Protein AF-B0T6J8-F1 (afdb_monomer_lite)

Sequence (90 aa):
MGHAGGRHLESTMTISRPEALASAKKLCRTLMSAPLPQVRAQTIFAELVRAKGWDPAHQDLITAFGEWLASRPPPSALKA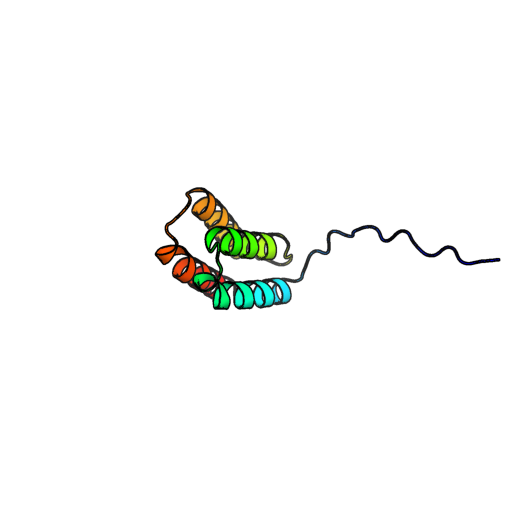RCEALLAAIG

Structure (mmCIF, N/CA/C/O backbone):
data_AF-B0T6J8-F1
#
_entry.id   AF-B0T6J8-F1
#
loop_
_atom_site.group_PDB
_atom_site.id
_atom_site.type_symbol
_atom_site.label_atom_id
_atom_site.label_alt_id
_atom_site.label_comp_id
_atom_site.label_asym_id
_atom_site.label_entity_id
_atom_site.label_seq_id
_atom_site.pdbx_PDB_ins_code
_atom_site.Cartn_x
_atom_site.Cartn_y
_atom_site.Cartn_z
_atom_site.occupancy
_atom_site.B_iso_or_equiv
_atom_site.auth_seq_id
_atom_site.auth_comp_id
_atom_site.auth_asym_id
_atom_site.auth_atom_id
_atom_site.pdbx_PDB_model_num
ATOM 1 N N . MET A 1 1 ? 28.185 28.940 30.065 1.00 53.25 1 MET A N 1
ATOM 2 C CA . MET A 1 1 ? 26.743 28.775 29.785 1.00 53.25 1 MET A CA 1
ATOM 3 C C . MET A 1 1 ? 26.583 28.851 28.277 1.00 53.25 1 MET A C 1
ATOM 5 O O . MET A 1 1 ? 26.917 29.876 27.706 1.00 53.25 1 MET A O 1
ATOM 9 N N . GLY A 1 2 ? 26.225 27.742 27.636 1.00 44.88 2 GLY A N 1
ATOM 10 C CA . GLY A 1 2 ? 26.196 27.610 26.179 1.00 44.88 2 GLY A CA 1
ATOM 11 C C . GLY A 1 2 ? 25.502 26.303 25.822 1.00 44.88 2 GLY A C 1
ATOM 12 O O . GLY A 1 2 ? 26.104 25.241 25.879 1.00 44.88 2 GLY A O 1
ATOM 13 N N . HIS A 1 3 ? 24.196 26.431 25.624 1.00 41.12 3 HIS A N 1
ATOM 14 C CA . HIS A 1 3 ? 23.167 25.468 25.248 1.00 41.12 3 HIS A CA 1
ATOM 15 C C . HIS A 1 3 ? 23.604 24.053 24.835 1.00 41.12 3 HIS A C 1
ATOM 17 O O . HIS A 1 3 ? 24.112 23.808 23.744 1.00 41.12 3 HIS A O 1
ATOM 23 N N . ALA A 1 4 ? 23.230 23.104 25.696 1.00 49.69 4 ALA A N 1
ATOM 24 C CA . ALA A 1 4 ? 22.844 21.766 25.289 1.00 49.69 4 ALA A CA 1
ATOM 25 C C . ALA A 1 4 ? 21.637 21.862 24.338 1.00 49.69 4 ALA A C 1
ATOM 27 O O . ALA A 1 4 ? 20.613 22.447 24.688 1.00 49.69 4 ALA A O 1
ATOM 28 N N . GLY A 1 5 ? 21.762 21.287 23.145 1.00 47.31 5 GLY A N 1
ATOM 29 C CA . GLY A 1 5 ? 20.708 21.240 22.136 1.00 47.31 5 GLY A CA 1
ATOM 30 C C . GLY A 1 5 ? 20.631 19.852 21.526 1.00 47.31 5 GLY A C 1
ATOM 31 O O . GLY A 1 5 ? 21.209 19.609 20.479 1.00 47.31 5 GLY A O 1
ATOM 32 N N . GLY A 1 6 ? 19.977 18.955 22.266 1.00 44.94 6 GLY A N 1
ATOM 33 C CA . GLY A 1 6 ? 19.335 17.712 21.834 1.00 44.94 6 GLY A CA 1
ATOM 34 C C . GLY A 1 6 ? 19.860 17.011 20.583 1.00 44.94 6 GLY A C 1
ATOM 35 O O . GLY A 1 6 ? 19.528 17.373 19.461 1.00 44.94 6 GLY A O 1
ATOM 36 N N . ARG A 1 7 ? 20.546 15.890 20.819 1.00 45.09 7 ARG A N 1
ATOM 37 C CA . ARG A 1 7 ? 20.608 14.740 19.912 1.00 45.09 7 ARG A CA 1
ATOM 38 C C . ARG A 1 7 ? 19.234 14.525 19.264 1.00 45.09 7 ARG A C 1
ATOM 40 O O . ARG A 1 7 ? 18.286 14.172 19.964 1.00 45.09 7 ARG A O 1
ATOM 47 N N . HIS A 1 8 ? 19.138 14.750 17.954 1.00 41.22 8 HIS A N 1
ATOM 48 C CA . HIS A 1 8 ? 17.986 14.355 17.151 1.00 41.22 8 HIS A CA 1
ATOM 49 C C . HIS A 1 8 ? 17.991 12.827 17.114 1.00 41.22 8 HIS A C 1
ATOM 51 O O . HIS A 1 8 ? 18.645 12.203 16.284 1.00 41.22 8 HIS A O 1
ATOM 57 N N . LEU A 1 9 ? 17.347 12.223 18.110 1.00 51.09 9 LEU A N 1
ATOM 58 C CA . LEU A 1 9 ? 16.950 10.832 18.043 1.00 51.09 9 LEU A CA 1
ATOM 59 C C . LEU A 1 9 ? 16.053 10.747 16.816 1.00 51.09 9 LEU A C 1
ATOM 61 O O . LEU A 1 9 ? 14.998 11.386 16.789 1.00 51.09 9 LEU A O 1
ATOM 65 N N . GLU A 1 10 ? 16.523 10.027 15.802 1.00 43.47 10 GLU A N 1
ATOM 66 C CA . GLU A 1 10 ? 15.758 9.536 14.664 1.00 43.47 10 GLU A CA 1
ATOM 67 C C . GLU A 1 10 ? 14.579 8.739 15.231 1.00 43.47 10 GLU A C 1
ATOM 69 O O . GLU A 1 10 ? 14.609 7.526 15.420 1.00 43.47 10 GLU A O 1
ATOM 74 N N . SER A 1 11 ? 13.567 9.481 15.670 1.00 44.34 11 SER A N 1
ATOM 75 C CA . SER A 1 11 ? 12.339 8.945 16.203 1.00 44.34 11 SER A CA 1
ATOM 76 C C . SER A 1 11 ? 11.718 8.272 15.008 1.00 44.34 11 SER A C 1
ATOM 78 O O . SER A 1 11 ? 11.441 8.930 14.006 1.00 44.34 11 SER A O 1
ATOM 80 N N . THR A 1 12 ? 11.550 6.961 15.089 1.00 53.78 12 THR A N 1
ATOM 81 C CA . THR A 1 12 ? 10.701 6.189 14.197 1.00 53.78 12 THR A CA 1
ATOM 82 C C . THR A 1 12 ? 9.311 6.828 14.234 1.00 53.78 12 THR A C 1
ATOM 84 O O . THR A 1 12 ? 8.471 6.433 15.041 1.00 53.78 12 THR A O 1
ATOM 87 N N . MET A 1 13 ? 9.095 7.898 13.460 1.00 59.62 13 MET A N 1
ATOM 88 C CA . MET A 1 13 ? 7.849 8.650 13.449 1.00 59.62 13 MET A CA 1
ATOM 89 C C . MET A 1 13 ? 6.810 7.716 12.862 1.00 59.62 13 MET A C 1
ATOM 91 O O . MET A 1 13 ? 6.740 7.499 11.653 1.00 59.62 13 MET A O 1
ATOM 95 N N . THR A 1 14 ? 6.061 7.087 13.755 1.00 65.19 14 THR A N 1
ATOM 96 C CA . THR A 1 14 ? 4.806 6.436 13.433 1.00 65.19 14 THR A CA 1
ATOM 97 C C . THR A 1 14 ? 3.872 7.501 12.896 1.00 65.19 14 THR A C 1
ATOM 99 O O . THR A 1 14 ? 3.482 8.416 13.619 1.00 65.19 14 THR A O 1
ATOM 102 N N . ILE A 1 15 ? 3.561 7.389 11.611 1.00 84.00 15 ILE A N 1
ATOM 103 C CA . ILE A 1 15 ? 2.664 8.302 10.915 1.00 84.00 15 ILE A CA 1
ATOM 104 C C . ILE A 1 15 ? 1.209 7.937 11.233 1.00 84.00 15 ILE A C 1
ATOM 106 O O . ILE A 1 15 ? 0.884 6.796 11.572 1.00 84.00 15 ILE A O 1
ATOM 110 N N . SER A 1 16 ? 0.306 8.910 11.172 1.00 90.44 16 SER A N 1
ATOM 111 C CA . SER A 1 16 ? -1.121 8.643 11.402 1.00 90.44 16 SER A CA 1
ATOM 112 C C . SER A 1 16 ? -1.745 7.963 10.177 1.00 90.44 16 SER A C 1
ATOM 114 O O . SER A 1 16 ? -1.351 8.262 9.050 1.00 90.44 16 SER A O 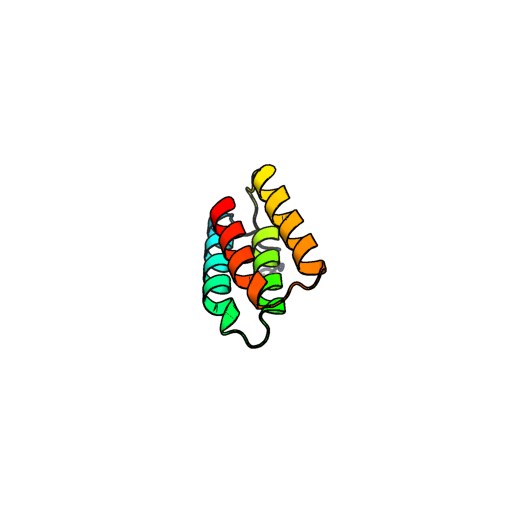1
ATOM 116 N N . ARG A 1 17 ? -2.770 7.111 10.360 1.00 93.69 17 ARG A N 1
ATOM 117 C CA . ARG A 1 17 ? -3.560 6.515 9.256 1.00 93.69 17 ARG A CA 1
ATOM 118 C C . ARG A 1 17 ? -3.877 7.497 8.104 1.00 93.69 17 ARG A C 1
ATOM 120 O O . ARG A 1 17 ? -3.569 7.161 6.960 1.00 93.69 17 ARG A O 1
ATOM 127 N N . PRO A 1 18 ? -4.472 8.688 8.340 1.00 93.12 18 PRO A N 1
ATOM 128 C CA . PRO A 1 18 ? -4.798 9.620 7.254 1.00 93.12 18 PRO A CA 1
ATOM 129 C C . PRO A 1 18 ? -3.565 10.142 6.503 1.00 93.12 18 PRO A C 1
ATOM 131 O O . PRO A 1 18 ? -3.634 10.364 5.295 1.00 93.12 18 PRO A O 1
ATOM 134 N N . GLU A 1 19 ? -2.430 10.299 7.187 1.00 92.56 19 GLU A N 1
ATOM 135 C CA . GLU A 1 19 ? -1.173 10.736 6.576 1.00 92.56 19 GLU A CA 1
ATOM 136 C C . GLU A 1 19 ? -0.592 9.642 5.672 1.00 92.56 19 GLU A C 1
ATOM 138 O O . GLU A 1 19 ? -0.297 9.899 4.502 1.00 92.56 19 GLU A O 1
ATOM 143 N N . ALA A 1 20 ? -0.555 8.397 6.160 1.00 94.56 20 ALA A N 1
ATOM 144 C CA . ALA A 1 20 ? -0.146 7.239 5.368 1.00 94.56 20 ALA A CA 1
ATOM 145 C C . ALA A 1 20 ? -1.032 7.049 4.128 1.00 94.56 20 ALA A C 1
ATOM 147 O O . ALA A 1 20 ? -0.524 6.831 3.029 1.00 94.56 20 ALA A O 1
ATOM 148 N N . LEU A 1 21 ? -2.354 7.204 4.271 1.00 95.38 21 LEU A N 1
ATOM 149 C CA . LEU A 1 21 ? -3.296 7.156 3.150 1.00 95.38 21 LEU A CA 1
ATOM 150 C C . LEU A 1 21 ? -3.031 8.255 2.121 1.00 95.38 21 LEU A C 1
ATOM 152 O O . LEU A 1 21 ? -3.062 7.990 0.918 1.00 95.38 21 LEU A O 1
ATOM 156 N N . ALA A 1 22 ? -2.776 9.487 2.564 1.00 95.44 22 ALA A N 1
ATOM 157 C CA . ALA A 1 22 ? -2.476 10.594 1.665 1.00 95.44 22 ALA A CA 1
ATOM 158 C C . ALA A 1 22 ? -1.176 10.345 0.881 1.00 95.44 22 ALA A C 1
ATOM 160 O O . ALA A 1 22 ? -1.155 10.531 -0.341 1.00 95.44 22 ALA A O 1
ATOM 161 N N . SER A 1 23 ? -0.118 9.878 1.551 1.00 94.94 23 SER A N 1
ATOM 162 C CA . SER A 1 23 ? 1.148 9.486 0.918 1.00 94.94 23 SER A CA 1
ATOM 163 C C . SER A 1 23 ? 0.951 8.336 -0.070 1.00 94.94 23 SER A C 1
ATOM 165 O O . SER A 1 23 ? 1.298 8.463 -1.247 1.00 94.94 23 SER A O 1
ATOM 167 N N . ALA A 1 24 ? 0.299 7.253 0.351 1.00 95.81 24 ALA A N 1
ATOM 168 C CA . ALA A 1 24 ? 0.038 6.086 -0.483 1.00 95.81 24 ALA A CA 1
ATOM 169 C C . ALA A 1 24 ? -0.802 6.421 -1.730 1.00 95.81 24 ALA A C 1
ATOM 171 O O . ALA A 1 24 ? -0.466 5.991 -2.835 1.00 95.81 24 ALA A O 1
ATOM 172 N N . LYS A 1 25 ? -1.834 7.268 -1.601 1.00 95.94 25 LYS A N 1
ATOM 173 C CA . LYS A 1 25 ? -2.641 7.755 -2.737 1.00 95.94 25 LYS A CA 1
ATOM 174 C C . LYS A 1 25 ? -1.794 8.554 -3.739 1.00 95.94 25 LYS A C 1
ATOM 176 O O . LYS A 1 25 ? -1.939 8.357 -4.946 1.00 95.94 25 LYS A O 1
ATOM 181 N N . LYS A 1 26 ? -0.874 9.415 -3.280 1.00 95.44 26 LYS A N 1
ATOM 182 C CA . LYS A 1 26 ? 0.059 10.156 -4.160 1.00 95.44 26 LYS A CA 1
ATOM 183 C C . LYS A 1 26 ? 1.012 9.214 -4.907 1.00 95.44 26 LYS A C 1
ATOM 185 O O . LYS A 1 26 ? 1.206 9.357 -6.116 1.00 95.44 26 LYS A O 1
ATOM 190 N N . LEU A 1 27 ? 1.572 8.231 -4.204 1.00 94.69 27 LEU A N 1
ATOM 191 C CA . LEU A 1 27 ? 2.452 7.214 -4.784 1.00 94.69 27 LEU A CA 1
ATOM 192 C C . LEU A 1 27 ? 1.716 6.368 -5.833 1.00 94.69 27 LEU A C 1
ATOM 194 O O . LEU A 1 27 ? 2.239 6.155 -6.923 1.00 94.69 27 LEU A O 1
ATOM 198 N N . CYS A 1 28 ? 0.481 5.955 -5.539 1.00 94.50 28 CYS A N 1
ATOM 199 C CA . CYS A 1 28 ? -0.349 5.154 -6.436 1.00 94.50 28 CYS A CA 1
ATOM 200 C C . CYS A 1 28 ? -0.700 5.897 -7.737 1.00 94.50 28 CYS A C 1
ATOM 202 O O . CYS A 1 28 ? -0.657 5.313 -8.820 1.00 94.50 28 CYS A O 1
ATOM 204 N N . ARG A 1 29 ? -0.976 7.208 -7.665 1.00 93.44 29 ARG A N 1
ATOM 205 C CA . ARG A 1 29 ? -1.243 8.042 -8.855 1.00 93.44 29 ARG A CA 1
ATOM 206 C C . ARG A 1 29 ? -0.070 8.077 -9.834 1.00 93.44 29 ARG A C 1
ATOM 208 O O . ARG A 1 29 ? -0.294 8.092 -11.037 1.00 93.44 29 ARG A O 1
ATOM 215 N N . THR A 1 30 ? 1.160 8.056 -9.324 1.00 92.19 30 THR A N 1
ATOM 216 C CA . THR A 1 30 ? 2.393 8.124 -10.132 1.00 92.19 30 THR A CA 1
ATOM 217 C C . THR A 1 30 ? 3.019 6.754 -10.402 1.00 92.19 30 THR A C 1
ATOM 219 O O . THR A 1 30 ? 4.100 6.676 -10.978 1.00 92.19 30 THR A O 1
ATOM 222 N N . LEU A 1 31 ? 2.354 5.661 -10.010 1.00 89.94 31 LEU A N 1
ATOM 223 C CA . LEU A 1 31 ? 2.929 4.314 -10.013 1.00 89.94 31 LEU A CA 1
ATOM 224 C C . LEU A 1 31 ? 3.311 3.816 -11.410 1.00 89.94 31 LEU A C 1
ATOM 226 O O . LEU A 1 31 ? 4.399 3.278 -11.579 1.00 89.94 31 LEU A O 1
ATOM 230 N N . MET A 1 32 ? 2.451 4.026 -12.408 1.00 89.19 32 MET A N 1
ATOM 231 C CA . MET A 1 32 ? 2.708 3.570 -13.786 1.00 89.19 32 MET A CA 1
ATOM 232 C C . MET A 1 32 ? 3.683 4.468 -14.549 1.00 89.19 32 MET A C 1
ATOM 234 O O . MET A 1 32 ? 4.238 4.048 -15.555 1.00 89.19 32 MET A O 1
ATOM 238 N N . SER A 1 33 ? 3.898 5.693 -14.069 1.00 88.62 33 SER A N 1
ATOM 239 C CA . SER A 1 33 ? 4.887 6.623 -14.623 1.00 88.62 33 SER A CA 1
ATOM 240 C C . SER A 1 33 ? 6.262 6.464 -13.969 1.00 88.62 33 SER A C 1
ATOM 242 O O . SER A 1 33 ? 7.211 7.132 -14.370 1.00 88.62 33 SER A O 1
ATOM 244 N N . ALA A 1 34 ? 6.380 5.620 -12.939 1.00 88.56 34 ALA A N 1
ATOM 245 C CA . ALA A 1 34 ? 7.637 5.381 -12.253 1.00 88.56 34 ALA A CA 1
ATOM 246 C C . ALA A 1 34 ? 8.531 4.430 -13.068 1.00 88.56 34 ALA A C 1
ATOM 248 O O . ALA A 1 34 ? 8.032 3.440 -13.602 1.00 88.56 34 ALA A O 1
ATOM 249 N N . PRO A 1 35 ? 9.859 4.649 -13.091 1.00 86.25 35 PRO A N 1
ATOM 250 C CA . PRO A 1 35 ? 10.789 3.756 -13.786 1.00 86.25 35 PRO A CA 1
ATOM 251 C C . PRO A 1 35 ? 10.803 2.341 -13.186 1.00 86.25 35 PRO A C 1
ATOM 253 O O . PRO A 1 35 ? 11.095 1.377 -13.884 1.00 86.25 35 PRO A O 1
ATOM 256 N N . LEU A 1 36 ? 10.454 2.210 -11.898 1.00 90.50 36 LEU A N 1
ATOM 257 C CA . LEU A 1 36 ? 10.362 0.939 -11.177 1.00 90.50 36 LEU A CA 1
ATOM 258 C C . LEU A 1 36 ? 9.019 0.835 -10.424 1.00 90.50 36 LEU A C 1
ATOM 260 O O . LEU A 1 36 ? 8.955 1.134 -9.225 1.00 90.50 36 LEU A O 1
ATOM 264 N N . PRO A 1 37 ? 7.938 0.383 -11.089 1.00 91.56 37 PRO A N 1
ATOM 265 C CA . PRO A 1 37 ? 6.607 0.262 -10.485 1.00 91.56 37 PRO A CA 1
ATOM 266 C C . PRO A 1 37 ? 6.580 -0.656 -9.257 1.00 91.56 37 PRO A C 1
ATOM 268 O O . PRO A 1 37 ? 5.881 -0.376 -8.286 1.00 91.56 37 PRO A O 1
ATOM 271 N N . GLN A 1 38 ? 7.398 -1.713 -9.264 1.00 91.88 38 GLN A N 1
ATOM 272 C CA . GLN A 1 38 ? 7.537 -2.643 -8.137 1.00 91.88 38 GLN A CA 1
ATOM 273 C C . GLN A 1 38 ? 8.062 -1.964 -6.877 1.00 91.88 38 GLN A C 1
ATOM 275 O O . GLN A 1 38 ? 7.514 -2.144 -5.792 1.00 91.88 38 GLN A O 1
ATOM 280 N N . VAL A 1 39 ? 9.128 -1.175 -7.019 1.00 93.00 39 VAL A N 1
ATOM 281 C CA . VAL A 1 39 ? 9.739 -0.449 -5.899 1.00 93.00 39 VAL A CA 1
ATOM 282 C C . VAL A 1 39 ? 8.758 0.593 -5.368 1.00 93.00 39 VAL A C 1
ATOM 284 O O . VAL A 1 39 ? 8.607 0.760 -4.158 1.00 93.00 39 VAL A O 1
ATOM 287 N N . ARG A 1 40 ? 8.012 1.252 -6.264 1.00 94.81 40 ARG A N 1
ATOM 288 C CA . ARG A 1 40 ? 6.947 2.180 -5.873 1.00 94.81 40 ARG A CA 1
ATOM 289 C C . ARG A 1 40 ? 5.828 1.473 -5.097 1.00 94.81 40 ARG A C 1
ATOM 291 O O . ARG A 1 40 ? 5.396 2.005 -4.080 1.00 94.81 40 ARG A O 1
ATOM 298 N N . ALA A 1 41 ? 5.395 0.285 -5.517 1.00 95.25 41 ALA A N 1
ATOM 299 C CA . ALA A 1 41 ? 4.390 -0.500 -4.797 1.00 95.25 41 ALA A CA 1
ATOM 300 C C . ALA A 1 41 ? 4.881 -0.955 -3.409 1.00 95.25 41 ALA A C 1
ATOM 302 O O . ALA A 1 41 ? 4.146 -0.845 -2.430 1.00 95.25 41 ALA A O 1
ATOM 303 N N . GLN A 1 42 ? 6.147 -1.362 -3.291 1.00 95.44 42 GLN A N 1
ATOM 304 C CA . GLN A 1 42 ? 6.780 -1.647 -1.995 1.00 95.44 42 GLN A CA 1
ATOM 305 C C . GLN A 1 42 ? 6.848 -0.403 -1.100 1.00 95.44 42 GLN A C 1
ATOM 307 O O . GLN A 1 42 ? 6.618 -0.499 0.101 1.00 95.44 42 GLN A O 1
ATOM 312 N N . THR A 1 43 ? 7.089 0.777 -1.682 1.00 95.25 43 THR A N 1
ATOM 313 C CA . THR A 1 43 ? 7.058 2.048 -0.939 1.00 95.25 43 THR A CA 1
ATOM 314 C C . THR A 1 43 ? 5.654 2.332 -0.395 1.00 95.25 43 THR A C 1
ATOM 316 O O . THR A 1 43 ? 5.520 2.737 0.752 1.00 95.25 43 THR A O 1
ATOM 319 N N . ILE A 1 44 ? 4.601 2.075 -1.184 1.00 95.50 44 ILE A N 1
ATOM 320 C CA . ILE A 1 44 ? 3.206 2.189 -0.723 1.00 95.50 44 ILE A CA 1
ATOM 321 C C . ILE A 1 44 ? 2.967 1.279 0.486 1.00 95.50 44 ILE A C 1
ATOM 323 O O . ILE A 1 44 ? 2.454 1.744 1.498 1.00 95.50 44 ILE A O 1
ATOM 327 N N . PHE A 1 45 ? 3.366 0.007 0.402 1.00 96.69 45 PHE A N 1
ATOM 328 C CA . PHE A 1 45 ? 3.241 -0.935 1.516 1.00 96.69 45 PHE A CA 1
ATOM 329 C C . PHE A 1 45 ? 3.990 -0.455 2.769 1.00 96.69 45 PHE A C 1
ATOM 331 O O . PHE A 1 45 ? 3.414 -0.446 3.856 1.00 96.69 45 PHE A O 1
ATOM 338 N N . ALA A 1 46 ? 5.233 0.012 2.620 1.00 95.31 46 ALA A N 1
ATOM 339 C CA . ALA A 1 46 ? 6.033 0.514 3.734 1.00 95.31 46 ALA A CA 1
ATOM 340 C C . ALA A 1 46 ? 5.377 1.715 4.441 1.00 95.31 46 ALA A C 1
ATOM 342 O O . ALA A 1 46 ? 5.357 1.762 5.670 1.00 95.31 46 ALA A O 1
ATOM 343 N N . GLU A 1 47 ? 4.790 2.653 3.691 1.00 94.25 47 GLU A N 1
ATOM 344 C CA . GLU A 1 47 ? 4.046 3.781 4.267 1.00 94.25 47 GLU A CA 1
ATOM 345 C C . GLU A 1 47 ? 2.828 3.303 5.070 1.00 94.25 47 GLU A C 1
ATOM 347 O O . GLU A 1 47 ? 2.588 3.772 6.181 1.00 94.25 47 GLU A O 1
ATOM 352 N N . LEU A 1 48 ? 2.083 2.322 4.554 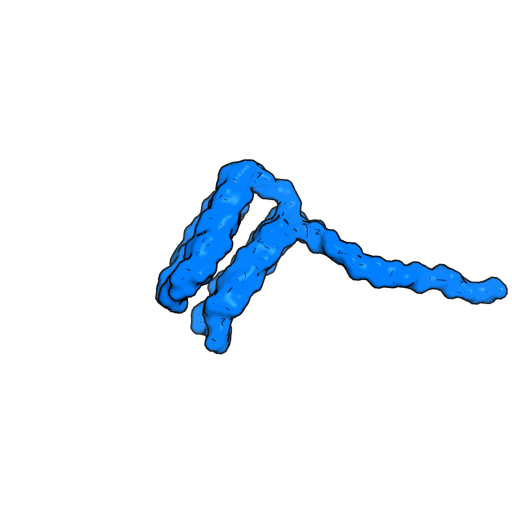1.00 95.25 48 LEU A N 1
ATOM 353 C CA . LEU A 1 48 ? 0.910 1.784 5.245 1.00 95.25 48 LEU A CA 1
ATOM 354 C C . LEU A 1 48 ? 1.286 1.037 6.536 1.00 95.25 48 LEU A C 1
ATOM 356 O O . LEU A 1 48 ? 0.652 1.260 7.565 1.00 95.25 48 LEU A O 1
ATOM 360 N N . VAL A 1 49 ? 2.340 0.213 6.519 1.00 95.19 49 VAL A N 1
ATOM 361 C CA . VAL A 1 49 ? 2.816 -0.544 7.697 1.00 95.19 49 VAL A CA 1
ATOM 362 C C . VAL A 1 49 ? 3.335 0.370 8.808 1.00 95.19 49 VAL A C 1
ATOM 364 O O . VAL A 1 49 ? 3.177 0.065 9.989 1.00 95.19 49 VAL A O 1
ATOM 367 N N . ARG A 1 50 ? 3.939 1.510 8.454 1.00 91.38 50 ARG A N 1
ATOM 368 C CA . ARG A 1 50 ? 4.425 2.498 9.430 1.00 91.38 50 ARG A CA 1
ATOM 369 C C . ARG A 1 50 ? 3.295 3.250 10.132 1.00 91.38 50 ARG A C 1
ATOM 371 O O . ARG A 1 50 ? 3.553 3.883 11.157 1.00 91.38 50 ARG A O 1
ATOM 378 N N . ALA A 1 51 ? 2.073 3.204 9.599 1.00 93.38 51 ALA A N 1
ATOM 379 C CA . ALA A 1 51 ? 0.945 3.899 10.194 1.00 93.38 51 ALA A CA 1
ATOM 380 C C . ALA A 1 51 ? 0.368 3.162 11.412 1.00 93.38 51 ALA A C 1
ATOM 382 O O . ALA A 1 51 ? 0.285 1.935 11.455 1.00 93.38 51 ALA A O 1
ATOM 383 N N . LYS A 1 52 ? -0.083 3.930 12.407 1.00 88.62 52 LYS A N 1
ATOM 384 C CA . LYS A 1 52 ? -0.853 3.424 13.558 1.00 88.62 52 LYS A CA 1
ATOM 385 C C . LYS A 1 52 ? -2.349 3.679 13.365 1.00 88.62 52 LYS A C 1
ATOM 387 O O . LYS A 1 52 ? -2.753 4.523 12.566 1.00 88.62 52 LYS A O 1
ATOM 392 N N . GLY A 1 53 ? -3.163 2.976 14.155 1.00 89.38 53 GLY A N 1
ATOM 393 C CA . GLY A 1 53 ? -4.618 3.160 14.173 1.00 89.38 53 GLY A CA 1
ATOM 394 C C . GLY A 1 53 ? -5.361 2.403 13.072 1.00 89.38 53 GLY A C 1
ATOM 395 O O . GLY A 1 53 ? -6.476 2.777 12.728 1.00 89.38 53 GLY A O 1
ATOM 396 N N . TRP A 1 54 ? -4.740 1.368 12.502 1.00 93.75 54 TRP A N 1
ATOM 397 C CA . TRP A 1 54 ? -5.436 0.404 11.656 1.00 93.75 54 TRP A CA 1
ATOM 398 C C . TRP A 1 54 ? -6.225 -0.579 12.517 1.00 93.75 54 TRP A C 1
ATOM 400 O O . TRP A 1 54 ? -5.651 -1.207 13.408 1.00 93.75 54 TRP A O 1
ATOM 410 N N . ASP A 1 55 ? -7.506 -0.751 12.214 1.00 94.38 55 ASP A N 1
ATOM 411 C CA . ASP A 1 55 ? -8.309 -1.857 12.734 1.00 94.38 55 ASP A CA 1
ATOM 412 C C . ASP A 1 55 ? -7.778 -3.213 12.232 1.00 94.38 55 ASP A C 1
ATOM 414 O O . ASP A 1 55 ? -7.156 -3.263 11.164 1.00 94.38 55 ASP A O 1
ATOM 418 N N . PRO A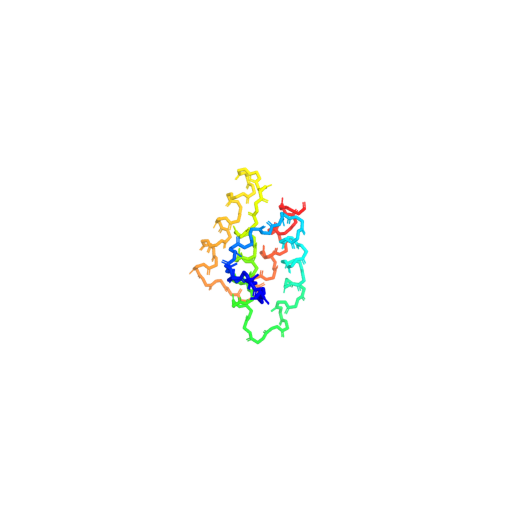 1 56 ? -8.057 -4.330 12.932 1.00 95.56 56 PRO A N 1
ATOM 419 C CA . PRO A 1 56 ? -7.527 -5.649 12.572 1.00 95.56 56 PRO A CA 1
ATOM 420 C C . PRO A 1 56 ? -7.818 -6.066 11.125 1.00 95.56 56 PRO A C 1
ATOM 422 O O . PRO A 1 56 ? -6.941 -6.586 10.444 1.00 95.56 56 PRO A O 1
ATOM 425 N N . ALA A 1 57 ? -9.016 -5.762 10.615 1.00 95.88 57 ALA A N 1
ATOM 426 C CA . ALA A 1 57 ? -9.380 -6.043 9.225 1.00 95.88 57 ALA A CA 1
ATOM 427 C C . ALA A 1 57 ? -8.514 -5.262 8.217 1.00 95.88 57 ALA A C 1
ATOM 429 O O . ALA A 1 57 ? -8.125 -5.793 7.181 1.00 95.88 57 ALA A O 1
ATOM 430 N N . HIS A 1 58 ? -8.167 -4.008 8.520 1.00 96.75 58 HIS A N 1
ATOM 431 C CA . HIS A 1 58 ? -7.283 -3.211 7.670 1.00 96.75 58 HIS A CA 1
ATOM 432 C C . HIS A 1 58 ? -5.832 -3.703 7.741 1.00 96.75 58 HIS A C 1
ATOM 434 O O . HIS A 1 58 ? -5.140 -3.717 6.725 1.00 96.75 58 HIS A O 1
ATOM 440 N N . GLN A 1 59 ? -5.375 -4.132 8.921 1.00 96.06 59 GLN A N 1
ATOM 441 C CA . GLN A 1 59 ? -4.045 -4.723 9.099 1.00 96.06 59 GLN A CA 1
ATOM 442 C C . GLN A 1 59 ? -3.888 -6.021 8.302 1.00 96.06 59 GLN A C 1
ATOM 444 O O . GLN A 1 59 ? -2.855 -6.214 7.660 1.00 96.06 59 GLN A O 1
ATOM 449 N N . ASP A 1 60 ? -4.917 -6.871 8.299 1.00 97.12 60 ASP A N 1
ATOM 450 C CA . ASP A 1 60 ? -4.958 -8.100 7.504 1.00 97.12 60 ASP A CA 1
ATOM 451 C C . ASP A 1 60 ? -4.837 -7.794 6.002 1.00 97.12 60 ASP A C 1
ATOM 453 O O . ASP A 1 60 ? -3.949 -8.315 5.330 1.00 97.12 60 ASP A O 1
ATOM 457 N N . LEU A 1 61 ? -5.615 -6.827 5.498 1.00 97.62 61 LEU A N 1
ATOM 458 C CA . LEU A 1 61 ? -5.538 -6.386 4.100 1.00 97.62 61 LEU A CA 1
ATOM 459 C C . LEU A 1 61 ? -4.153 -5.840 3.715 1.00 97.62 61 LEU A C 1
ATOM 461 O O . LEU A 1 61 ? -3.649 -6.140 2.629 1.00 97.62 61 LEU A O 1
ATOM 465 N N . ILE A 1 62 ? -3.527 -5.039 4.586 1.00 96.94 62 ILE A N 1
ATOM 466 C CA . ILE A 1 62 ? -2.169 -4.513 4.372 1.00 96.94 62 ILE A CA 1
ATOM 467 C C . ILE A 1 62 ? -1.151 -5.661 4.350 1.00 96.94 62 ILE A C 1
ATOM 469 O O . ILE A 1 62 ? -0.271 -5.678 3.488 1.00 96.94 62 ILE A O 1
ATOM 473 N N . THR A 1 63 ? -1.286 -6.635 5.250 1.00 96.88 63 THR A N 1
ATOM 474 C CA . THR A 1 63 ? -0.394 -7.801 5.339 1.00 96.88 63 THR A CA 1
ATOM 475 C C . THR A 1 63 ? -0.513 -8.679 4.095 1.00 96.88 63 THR A C 1
ATOM 477 O O . THR A 1 63 ? 0.492 -8.916 3.423 1.00 96.88 63 THR A O 1
ATOM 480 N N . ALA A 1 64 ? -1.738 -9.035 3.698 1.00 97.25 64 ALA A N 1
ATOM 481 C CA . ALA A 1 64 ? -2.015 -9.797 2.481 1.00 97.25 64 ALA A CA 1
ATOM 482 C C . ALA A 1 64 ? -1.513 -9.083 1.214 1.00 97.25 64 ALA A C 1
ATOM 484 O O . ALA A 1 64 ? -1.096 -9.715 0.241 1.00 97.25 64 ALA A O 1
ATOM 485 N N . PHE A 1 65 ? -1.531 -7.746 1.198 1.00 97.50 65 PHE A N 1
ATOM 486 C CA . PHE A 1 65 ? -0.927 -6.975 0.115 1.00 97.50 65 PHE A CA 1
ATOM 487 C C . PHE A 1 65 ? 0.600 -7.118 0.074 1.00 97.50 65 PHE A C 1
ATOM 489 O O . PHE A 1 65 ? 1.157 -7.291 -1.011 1.00 97.50 65 PHE A O 1
ATOM 496 N N . GLY A 1 66 ? 1.275 -7.094 1.227 1.00 96.44 66 GLY A N 1
ATOM 497 C CA . GLY A 1 66 ? 2.716 -7.340 1.329 1.00 96.44 66 GLY A CA 1
ATOM 498 C C . GLY A 1 66 ? 3.118 -8.736 0.841 1.00 96.44 66 GLY A C 1
ATOM 499 O O . GLY A 1 66 ? 4.049 -8.870 0.046 1.00 96.44 66 GLY A O 1
ATOM 500 N N . GLU A 1 67 ? 2.373 -9.769 1.237 1.00 96.88 67 GLU A N 1
ATOM 501 C CA . GLU A 1 67 ? 2.576 -11.152 0.777 1.00 96.88 67 GLU A CA 1
ATOM 502 C C . GLU A 1 67 ? 2.376 -11.286 -0.738 1.00 96.88 67 GLU A C 1
ATOM 504 O O . GLU A 1 67 ? 3.177 -11.900 -1.449 1.00 96.88 67 GLU A O 1
ATOM 509 N N . TRP A 1 68 ? 1.335 -10.641 -1.264 1.00 96.19 68 TRP A N 1
ATOM 510 C CA . TRP A 1 68 ? 1.088 -10.600 -2.699 1.00 96.19 68 TRP A CA 1
ATOM 511 C C . TRP A 1 68 ? 2.220 -9.897 -3.463 1.00 96.19 68 TRP A C 1
ATOM 513 O O . TRP A 1 68 ? 2.646 -10.392 -4.506 1.00 96.19 68 TRP A O 1
ATOM 523 N N . LEU A 1 69 ? 2.770 -8.792 -2.943 1.00 95.44 69 LEU A N 1
ATOM 524 C CA . LEU A 1 69 ? 3.932 -8.123 -3.542 1.00 95.44 69 LEU A CA 1
ATOM 525 C C . LEU A 1 69 ? 5.183 -9.012 -3.550 1.00 95.44 69 LEU A C 1
ATOM 527 O O . LEU A 1 69 ? 5.946 -8.973 -4.520 1.00 95.44 69 LEU A O 1
ATOM 531 N N . ALA A 1 70 ? 5.383 -9.841 -2.521 1.00 94.25 70 ALA A N 1
ATOM 532 C CA . ALA A 1 70 ? 6.503 -10.783 -2.463 1.00 94.25 70 ALA A CA 1
ATOM 533 C C . ALA A 1 70 ? 6.462 -11.818 -3.604 1.00 94.25 70 ALA A C 1
ATOM 535 O O . ALA A 1 70 ? 7.511 -12.280 -4.054 1.00 94.25 70 ALA A O 1
ATOM 536 N N . SER A 1 71 ? 5.271 -12.095 -4.150 1.00 93.62 71 SER A N 1
ATOM 537 C CA . SER A 1 71 ? 5.074 -12.955 -5.328 1.00 93.62 71 SER A CA 1
ATOM 538 C C . SER A 1 71 ? 5.470 -12.293 -6.660 1.00 93.62 71 SER A C 1
ATOM 540 O O . SER A 1 71 ? 5.330 -12.910 -7.713 1.00 93.62 71 SER A O 1
ATOM 542 N N . ARG A 1 72 ? 5.976 -11.048 -6.640 1.00 90.38 72 ARG A N 1
ATOM 543 C CA . ARG A 1 72 ? 6.437 -10.273 -7.813 1.00 90.38 72 ARG A CA 1
ATOM 544 C C . ARG A 1 72 ? 5.398 -10.216 -8.951 1.00 90.38 72 ARG A C 1
ATOM 546 O O . ARG A 1 72 ? 5.688 -10.622 -10.078 1.00 90.38 72 ARG A O 1
ATOM 553 N N . PRO A 1 73 ? 4.189 -9.694 -8.682 1.00 91.44 73 PRO A N 1
ATOM 554 C CA . PRO A 1 73 ? 3.099 -9.637 -9.658 1.00 91.44 73 PRO A CA 1
ATOM 555 C C . PRO A 1 73 ? 3.448 -8.742 -10.859 1.00 91.44 73 PRO A C 1
ATOM 557 O O . PRO A 1 73 ? 4.263 -7.837 -10.720 1.00 91.44 73 PRO A O 1
ATOM 560 N N . PRO A 1 74 ? 2.830 -8.913 -12.040 1.00 88.88 74 PRO A N 1
ATOM 561 C CA . PRO A 1 74 ? 3.144 -8.085 -13.202 1.00 88.88 74 PRO A CA 1
ATOM 562 C C . PRO A 1 74 ? 2.760 -6.605 -12.982 1.00 88.88 74 PRO A C 1
ATOM 564 O O . PRO A 1 74 ? 1.778 -6.320 -12.290 1.00 88.88 74 PRO A O 1
ATOM 567 N N . PRO A 1 75 ? 3.464 -5.644 -13.617 1.00 84.75 75 PRO A N 1
ATOM 568 C CA . PRO A 1 75 ? 3.190 -4.212 -13.455 1.00 84.75 75 PRO A CA 1
ATOM 569 C C . PRO A 1 75 ? 1.747 -3.800 -13.767 1.00 84.75 75 PRO A C 1
ATOM 571 O O . PRO A 1 75 ? 1.208 -2.911 -13.113 1.00 84.75 75 PRO A O 1
ATOM 574 N N . SER A 1 76 ? 1.102 -4.473 -14.722 1.00 85.06 76 SER A N 1
ATOM 575 C CA . SER A 1 76 ? -0.306 -4.252 -15.075 1.00 85.06 76 SER A CA 1
ATOM 576 C C . SER A 1 76 ? -1.266 -4.522 -13.911 1.00 85.06 76 SER A C 1
ATOM 578 O O . SER A 1 76 ? -2.263 -3.818 -13.769 1.00 85.06 76 SER A O 1
ATOM 580 N N . ALA A 1 77 ? -0.952 -5.490 -13.045 1.00 91.88 77 ALA A N 1
ATOM 581 C CA . ALA A 1 77 ? -1.766 -5.833 -11.880 1.00 91.88 77 ALA A CA 1
ATOM 582 C C . ALA A 1 77 ? -1.490 -4.926 -10.666 1.00 91.88 77 ALA A C 1
ATOM 584 O O . ALA A 1 77 ? -2.366 -4.764 -9.816 1.00 91.88 77 ALA A O 1
ATOM 585 N N . LEU A 1 78 ? -0.301 -4.308 -10.584 1.00 93.06 78 LEU A N 1
ATOM 586 C CA . LEU A 1 78 ? 0.093 -3.448 -9.457 1.00 93.06 78 LEU A CA 1
ATOM 587 C C . LEU A 1 78 ? -0.868 -2.280 -9.254 1.00 93.06 78 LEU A C 1
ATOM 589 O O . LEU A 1 78 ? -1.328 -2.065 -8.136 1.00 93.06 78 LEU A O 1
ATOM 593 N N . LYS A 1 79 ? -1.189 -1.534 -10.318 1.00 91.69 79 LYS A N 1
ATOM 594 C CA . LYS A 1 79 ? -2.039 -0.342 -10.200 1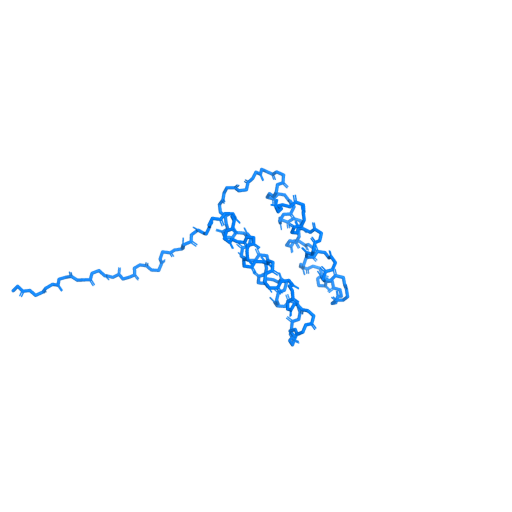.00 91.69 79 LYS A CA 1
ATOM 595 C C . LYS A 1 79 ? -3.427 -0.694 -9.667 1.00 91.69 79 LYS A C 1
ATOM 597 O O . LYS A 1 79 ? -3.838 -0.126 -8.660 1.00 91.69 79 LYS A O 1
ATOM 602 N N . ALA A 1 80 ? -4.087 -1.675 -10.283 1.00 93.56 80 ALA A N 1
ATOM 603 C CA . ALA A 1 80 ? -5.418 -2.110 -9.872 1.00 93.56 80 ALA A CA 1
ATOM 604 C C . ALA A 1 80 ? -5.431 -2.622 -8.422 1.00 93.56 80 ALA A C 1
ATOM 606 O O . ALA A 1 80 ? -6.332 -2.294 -7.653 1.00 93.56 80 ALA A O 1
ATOM 607 N N . ARG A 1 81 ? -4.404 -3.383 -8.016 1.00 95.81 81 ARG A N 1
ATOM 608 C CA . ARG A 1 81 ? -4.310 -3.903 -6.647 1.00 95.81 81 ARG A CA 1
ATOM 609 C C . ARG A 1 81 ? -4.052 -2.801 -5.617 1.00 95.81 81 ARG A C 1
ATOM 611 O O . ARG A 1 81 ? -4.682 -2.824 -4.563 1.00 95.81 81 ARG A O 1
ATOM 618 N N . CYS A 1 82 ? -3.184 -1.832 -5.917 1.00 95.25 82 CYS A N 1
ATOM 619 C CA . CYS A 1 82 ? -2.960 -0.668 -5.056 1.00 95.25 82 CYS A CA 1
ATOM 620 C C . CYS A 1 82 ? -4.240 0.164 -4.893 1.00 95.25 82 CYS A C 1
ATOM 622 O O . CYS A 1 82 ? -4.581 0.549 -3.779 1.00 95.25 82 CYS A O 1
ATOM 624 N N . GLU A 1 83 ? -4.965 0.427 -5.982 1.00 95.25 83 GLU A N 1
ATOM 625 C CA . GLU A 1 83 ? -6.220 1.190 -5.948 1.00 95.25 83 GLU A CA 1
ATOM 626 C C . GLU A 1 83 ? -7.298 0.465 -5.136 1.00 95.25 83 GLU A C 1
ATOM 628 O O . GLU A 1 83 ? -7.938 1.088 -4.290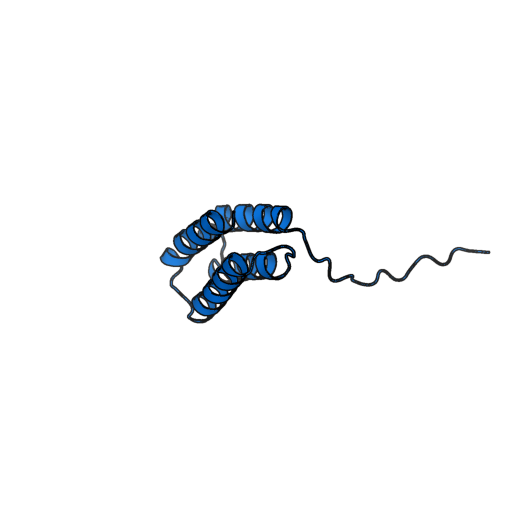 1.00 95.25 83 GLU A O 1
ATOM 633 N N . ALA A 1 84 ? -7.437 -0.852 -5.320 1.00 96.50 84 ALA A N 1
ATOM 634 C CA . ALA A 1 84 ? -8.366 -1.674 -4.551 1.00 96.50 84 ALA A CA 1
ATOM 635 C C . ALA A 1 84 ? -8.044 -1.671 -3.048 1.00 96.50 84 ALA A C 1
ATOM 637 O O . ALA A 1 84 ? -8.944 -1.482 -2.232 1.00 96.50 84 ALA A O 1
ATOM 638 N N . LEU A 1 85 ? -6.767 -1.817 -2.671 1.00 97.12 85 LEU A N 1
ATOM 639 C CA . LEU A 1 85 ? -6.348 -1.740 -1.268 1.00 97.12 85 LEU A CA 1
ATOM 640 C C . LEU A 1 85 ? -6.683 -0.373 -0.663 1.00 97.12 85 LEU A C 1
ATOM 642 O O . LEU A 1 85 ? -7.280 -0.301 0.407 1.00 97.12 85 LEU A O 1
ATOM 646 N N . LEU A 1 86 ? -6.313 0.713 -1.350 1.00 96.00 86 LEU A N 1
ATOM 647 C CA . LEU A 1 86 ? -6.520 2.077 -0.856 1.00 96.00 86 LEU A CA 1
ATOM 648 C C . LEU A 1 86 ? -7.994 2.471 -0.775 1.00 96.00 86 LEU A C 1
ATOM 650 O O . LEU A 1 86 ? -8.323 3.347 0.018 1.00 96.00 86 LEU A O 1
ATOM 654 N N . ALA A 1 87 ? -8.861 1.861 -1.582 1.00 96.56 87 ALA A N 1
ATOM 655 C CA . ALA A 1 87 ? -10.305 2.010 -1.458 1.00 96.56 87 ALA A CA 1
ATOM 656 C C . ALA A 1 87 ? -10.859 1.234 -0.252 1.00 96.56 87 ALA A C 1
ATOM 658 O O . ALA A 1 87 ? -11.759 1.728 0.416 1.00 96.56 87 ALA A O 1
ATOM 659 N N . ALA A 1 88 ? -10.310 0.051 0.047 1.00 95.56 88 ALA A N 1
ATOM 660 C CA . ALA A 1 88 ? -10.784 -0.805 1.135 1.00 95.56 88 ALA A CA 1
ATOM 661 C C . ALA A 1 88 ? -10.414 -0.288 2.536 1.00 95.56 88 ALA A C 1
ATOM 663 O O . ALA A 1 88 ? -11.193 -0.457 3.465 1.00 95.56 88 ALA A O 1
ATOM 664 N N . ILE A 1 89 ? -9.242 0.336 2.692 1.00 94.50 89 ILE A N 1
ATOM 665 C CA . ILE A 1 89 ? -8.744 0.847 3.990 1.00 94.50 89 ILE A CA 1
ATOM 666 C C . ILE A 1 89 ? -8.878 2.381 4.127 1.00 94.50 89 ILE A C 1
ATOM 668 O O . ILE A 1 89 ? -8.448 2.982 5.122 1.00 94.50 89 ILE A O 1
ATOM 672 N N . GLY A 1 90 ? -9.379 3.023 3.068 1.00 84.62 90 GLY A N 1
ATOM 673 C CA . GLY A 1 90 ? -9.335 4.464 2.809 1.00 84.62 90 GLY A CA 1
ATOM 674 C C . GLY A 1 90 ? -10.385 5.313 3.485 1.00 84.62 90 GLY A C 1
ATOM 675 O O . GLY A 1 90 ? -11.297 4.767 4.136 1.00 84.62 90 GLY A O 1
#

Organism: Caulobacter sp. (strain K31) (NCBI:txid366602)

Foldseek 3Di:
DDDDDDDPPPPLPQDAQVVLLVVLVVLLVCLVVDPCNLVSLVVNLVSNVSHPDQDPVLVVLSVVSVVVSVVVDDSVVSSVSSVVSSVVRD

Radius of gyration: 16.05 Å; chains: 1; bounding box: 38×42×45 Å

Secondary structure (DSSP, 8-state):
--------------EEHHHHHHHHHHHHHTGGGSS-HHHHHHHHHHHHHHEE---HHHHHHHHHHHHHHHT---HHHHHHHHHHHHHH--

pLDDT: mean 86.59, std 16.66, range [41.12, 97.62]